Protein AF-A0A973TLQ4-F1 (afdb_monomer)

Radius of gyration: 12.77 Å; Cα contacts (8 Å, |Δi|>4): 115; chains: 1; bounding box: 30×27×31 Å

Mean predicted aligned error: 2.44 Å

pLDDT: mean 96.25, std 5.54, range [65.5, 98.81]

Secondary structure (DSSP, 8-state):
---HHHHHHHHHHHHHHHHHH--HHHHHHHHHHHHHHHHHHHTTTTGGGGGSHHHHHHHHIIIIIHHHHHTTTSGGGGTTHHHHHHHHHHHHHTT-TTSS---

Sequence (103 aa):
MTDAREVIDFWLQAGPKKWFRGGAAFDRECDARFGAAHVEAASRKFDDWMSSADGALALLILLDQIPRNIYRGTAHMFATDPLALSFAKQAVDAGFDTQVDPA

Foldseek 3Di:
DDDLVNQVVVVVVCDPCCQVPPDPVNLVVLCVPQVVVLVCLLVVVLVVLLVALSSLVSSLCSQQRNLCSNVPPDPSNCVRVVVSVVSVVSCVVVVSVVVDDPD

Nearest PDB structures (foldseek):
  2i6h-assembly1_B  TM=9.835E-01  e=3.245E-07  Agrobacterium fabrum str. C58
  2pfd-assembly1_A  TM=3.817E-01  e=8.406E+00  Rattus norvegicus

Structure (mmCIF, N/CA/C/O backbone):
data_AF-A0A973TLQ4-F1
#
_entry.id   AF-A0A973TLQ4-F1
#
loop_
_atom_site.group_PDB
_atom_site.id
_atom_site.type_symbol
_atom_site.label_atom_id
_atom_site.label_alt_id
_atom_site.label_comp_id
_atom_site.label_asym_id
_atom_site.label_entity_id
_atom_site.label_seq_id
_atom_site.pdbx_PDB_ins_code
_atom_site.Cartn_x
_atom_site.Cartn_y
_atom_site.Cartn_z
_atom_site.occupancy
_atom_site.B_iso_or_equiv
_atom_site.auth_seq_id
_atom_site.auth_comp_id
_atom_site.auth_asym_id
_atom_site.auth_atom_id
_atom_site.pdbx_PDB_model_num
ATOM 1 N N . MET A 1 1 ? 11.515 8.061 9.951 1.00 67.56 1 MET A N 1
ATOM 2 C CA . MET A 1 1 ? 10.391 7.123 10.128 1.00 67.56 1 MET A CA 1
ATOM 3 C C . MET A 1 1 ? 9.357 7.524 9.105 1.00 67.56 1 MET A C 1
ATOM 5 O O . MET A 1 1 ? 9.094 8.717 9.022 1.00 67.56 1 MET A O 1
ATOM 9 N N . THR A 1 2 ? 8.890 6.584 8.290 1.00 86.69 2 THR A N 1
ATOM 10 C CA . THR A 1 2 ? 7.854 6.847 7.282 1.00 86.69 2 THR A CA 1
ATOM 11 C C . THR A 1 2 ? 6.513 7.042 7.979 1.00 86.69 2 THR A C 1
ATOM 13 O O . THR A 1 2 ? 6.196 6.292 8.900 1.00 86.69 2 THR A O 1
ATOM 16 N N . ASP A 1 3 ? 5.755 8.047 7.552 1.00 93.88 3 ASP A N 1
ATOM 17 C CA . ASP A 1 3 ? 4.413 8.348 8.060 1.00 93.88 3 ASP A CA 1
ATOM 18 C C . ASP A 1 3 ? 3.335 7.875 7.067 1.00 93.88 3 ASP A C 1
ATOM 20 O O . ASP A 1 3 ? 3.567 7.862 5.855 1.00 93.88 3 ASP A O 1
ATOM 24 N N . ALA A 1 4 ? 2.149 7.495 7.554 1.00 96.81 4 ALA A N 1
ATOM 25 C CA . ALA A 1 4 ? 1.050 7.037 6.699 1.00 96.81 4 ALA A CA 1
ATOM 26 C C . ALA A 1 4 ? 0.638 8.101 5.670 1.00 96.81 4 ALA A C 1
ATOM 28 O O . ALA A 1 4 ? 0.407 7.788 4.499 1.00 96.81 4 ALA A O 1
ATOM 29 N N . ARG A 1 5 ? 0.610 9.373 6.079 1.00 96.19 5 ARG A N 1
ATOM 30 C CA . ARG A 1 5 ? 0.247 10.494 5.214 1.00 96.19 5 ARG A CA 1
ATOM 31 C C . ARG A 1 5 ? 1.255 10.691 4.090 1.00 96.19 5 ARG A C 1
ATOM 33 O O . ARG A 1 5 ? 0.856 10.949 2.961 1.00 96.19 5 ARG A O 1
ATOM 40 N N . GLU A 1 6 ? 2.544 10.498 4.370 1.00 97.50 6 GLU A N 1
ATOM 41 C CA . GLU A 1 6 ? 3.605 10.576 3.359 1.00 97.50 6 GLU A CA 1
ATOM 42 C C . GLU A 1 6 ? 3.393 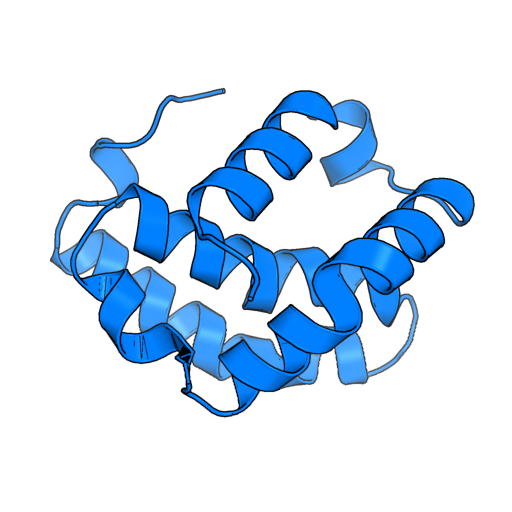9.548 2.235 1.00 97.50 6 GLU A C 1
ATOM 44 O O . GLU A 1 6 ? 3.553 9.874 1.056 1.00 97.50 6 GLU A O 1
ATOM 49 N N . VAL A 1 7 ? 2.996 8.320 2.589 1.00 98.19 7 VAL A N 1
ATOM 50 C CA . VAL A 1 7 ? 2.700 7.248 1.624 1.00 98.19 7 VAL A CA 1
ATOM 51 C C . VAL A 1 7 ? 1.505 7.624 0.746 1.00 98.19 7 VAL A C 1
ATOM 53 O O . VAL A 1 7 ? 1.581 7.517 -0.481 1.00 98.19 7 VAL A O 1
ATOM 56 N N . ILE A 1 8 ? 0.414 8.082 1.366 1.00 97.44 8 ILE A N 1
ATOM 57 C CA . ILE A 1 8 ? -0.823 8.453 0.665 1.00 97.44 8 ILE A CA 1
ATOM 58 C C . ILE A 1 8 ? -0.578 9.646 -0.257 1.00 97.44 8 ILE A C 1
ATOM 60 O O . ILE A 1 8 ? -0.904 9.574 -1.440 1.00 97.44 8 ILE A O 1
ATOM 64 N N . ASP A 1 9 ? 0.038 10.717 0.248 1.00 97.00 9 ASP A N 1
ATOM 65 C CA . ASP A 1 9 ? 0.288 11.935 -0.524 1.00 97.00 9 ASP A CA 1
ATOM 66 C C . ASP A 1 9 ? 1.191 11.641 -1.731 1.00 97.00 9 ASP A C 1
ATOM 68 O O . ASP A 1 9 ? 0.909 12.100 -2.840 1.00 97.00 9 ASP A O 1
ATOM 72 N N . PHE A 1 10 ? 2.236 10.821 -1.557 1.00 97.50 10 PHE A N 1
ATOM 73 C CA . PHE A 1 10 ? 3.063 10.359 -2.674 1.00 97.50 10 PHE A CA 1
ATOM 74 C C . PHE A 1 10 ? 2.233 9.614 -3.722 1.00 97.50 10 PHE A C 1
ATOM 76 O O . PHE A 1 10 ? 2.365 9.873 -4.923 1.00 97.50 10 PHE A O 1
ATOM 83 N N . TRP A 1 11 ? 1.386 8.683 -3.278 1.00 97.25 11 TRP A N 1
ATOM 84 C CA . TRP A 1 11 ? 0.591 7.863 -4.180 1.00 97.25 11 TRP A CA 1
ATOM 85 C C . TRP A 1 11 ? -0.426 8.712 -4.946 1.00 97.25 11 TRP A C 1
ATOM 87 O O . TRP A 1 11 ? -0.476 8.643 -6.175 1.00 97.25 11 TRP A O 1
ATOM 97 N N . LEU A 1 12 ? -1.159 9.591 -4.261 1.00 95.81 12 LEU A N 1
ATOM 98 C CA . LEU A 1 12 ? -2.117 10.513 -4.875 1.00 95.81 12 LEU A CA 1
ATOM 99 C C . LEU A 1 12 ? -1.449 11.457 -5.882 1.00 95.81 12 LEU A C 1
ATOM 101 O O . LEU A 1 12 ? -1.933 11.600 -7.004 1.00 95.81 12 LEU A O 1
ATOM 105 N N . GLN A 1 13 ? -0.290 12.028 -5.542 1.00 96.06 13 GLN A N 1
ATOM 106 C CA . GLN A 1 13 ? 0.472 12.891 -6.455 1.00 96.06 13 GLN A CA 1
ATOM 107 C C . GLN A 1 13 ? 0.996 12.146 -7.689 1.00 96.06 13 GLN A C 1
ATOM 109 O O . GLN A 1 13 ? 1.133 12.741 -8.761 1.00 96.06 13 GLN A O 1
ATOM 114 N N . ALA A 1 14 ? 1.306 10.851 -7.569 1.00 96.31 14 ALA A N 1
ATOM 115 C CA . ALA A 1 14 ? 1.721 10.034 -8.706 1.00 96.31 14 ALA A CA 1
ATOM 116 C C . ALA A 1 14 ? 0.584 9.869 -9.733 1.00 96.31 14 ALA A C 1
ATOM 118 O O . ALA A 1 14 ? 0.829 9.916 -10.947 1.00 96.31 14 ALA A O 1
ATOM 119 N N . GLY A 1 15 ? -0.642 9.713 -9.232 1.00 95.56 15 GLY A N 1
ATOM 120 C CA . GLY A 1 15 ? -1.882 9.670 -9.992 1.00 95.56 15 GLY A CA 1
ATOM 121 C C . GLY A 1 15 ? -2.082 8.425 -10.875 1.00 95.56 15 GLY A C 1
ATOM 122 O O . GLY A 1 15 ? -1.148 7.649 -11.130 1.00 95.56 15 GLY A O 1
ATOM 123 N N . PRO A 1 16 ? -3.294 8.260 -11.443 1.00 94.38 16 PRO A N 1
ATOM 124 C CA . PRO A 1 16 ? -3.725 7.036 -12.129 1.00 94.38 16 PRO A CA 1
ATOM 125 C C . PRO A 1 16 ? -2.788 6.570 -13.244 1.00 94.38 16 PRO A C 1
ATOM 127 O O . PRO A 1 16 ? -2.567 5.376 -13.449 1.00 94.38 16 PRO A O 1
ATOM 130 N N . LYS A 1 17 ? -2.177 7.513 -13.971 1.00 94.75 17 LYS A N 1
ATOM 131 C CA . LYS A 1 17 ? -1.237 7.183 -15.047 1.00 94.75 17 LYS A CA 1
ATOM 132 C C . LYS A 1 17 ? -0.042 6.380 -14.525 1.00 94.75 17 LYS A C 1
ATOM 134 O O . LYS A 1 17 ? 0.355 5.419 -15.184 1.00 94.75 17 LYS A O 1
ATOM 139 N N . LYS A 1 18 ? 0.528 6.761 -13.377 1.00 95.06 18 LYS A N 1
ATOM 140 C CA . LYS A 1 18 ? 1.654 6.042 -12.767 1.00 95.06 18 LYS A CA 1
ATOM 141 C C . LYS A 1 18 ? 1.190 4.777 -12.047 1.00 95.06 18 LYS A C 1
ATOM 143 O O . LYS A 1 18 ? 1.892 3.778 -12.157 1.00 95.06 18 LYS A O 1
ATOM 148 N N . TRP A 1 19 ? 0.008 4.777 -11.426 1.00 94.06 19 TRP A N 1
ATOM 149 C CA . TRP A 1 19 ? -0.547 3.582 -10.769 1.00 94.06 19 TRP A CA 1
ATOM 150 C C . TRP A 1 19 ? -0.678 2.408 -11.742 1.00 94.06 19 TRP A C 1
ATOM 152 O O . TRP A 1 19 ? -0.221 1.307 -11.458 1.00 94.06 19 TRP A O 1
ATOM 162 N N . PHE A 1 20 ? -1.239 2.655 -12.931 1.00 90.81 20 PHE A N 1
ATOM 163 C CA . PHE A 1 20 ? -1.534 1.579 -13.881 1.00 90.81 20 PHE A CA 1
ATOM 164 C C . PHE A 1 20 ? -0.404 1.273 -14.863 1.00 90.81 20 PHE A C 1
ATOM 166 O O . PHE A 1 20 ? -0.297 0.144 -15.336 1.00 90.81 20 PHE A O 1
ATOM 173 N N . ARG A 1 21 ? 0.418 2.266 -15.232 1.00 88.94 21 ARG A N 1
ATOM 174 C CA . ARG A 1 21 ? 1.467 2.079 -16.255 1.00 88.94 21 ARG A CA 1
ATOM 175 C C . ARG A 1 21 ? 2.878 2.030 -15.688 1.00 88.94 21 ARG A C 1
ATOM 177 O O . ARG A 1 21 ? 3.757 1.517 -16.375 1.00 88.94 21 ARG A O 1
ATOM 184 N N . GLY A 1 22 ? 3.085 2.539 -14.473 1.00 86.81 22 GLY A N 1
ATOM 185 C CA . GLY A 1 22 ? 4.377 2.572 -13.792 1.00 86.81 22 GLY A CA 1
ATOM 186 C C . GLY A 1 22 ? 5.541 2.929 -14.718 1.00 86.81 22 GLY A C 1
ATOM 187 O O . GLY A 1 22 ? 5.467 3.867 -15.517 1.00 86.81 22 GLY A O 1
ATOM 188 N N . GLY A 1 23 ? 6.614 2.151 -14.605 1.00 94.00 23 GLY A N 1
ATOM 189 C CA . GLY A 1 23 ? 7.793 2.216 -15.460 1.00 94.00 23 GLY A CA 1
ATOM 190 C C . GLY A 1 23 ? 9.065 2.318 -14.632 1.00 94.00 23 GLY A C 1
ATOM 191 O O . GLY A 1 23 ? 9.035 2.774 -13.494 1.00 94.00 23 GLY A O 1
ATOM 192 N N . ALA A 1 24 ? 10.203 1.956 -15.226 1.00 96.50 24 ALA A N 1
ATOM 193 C CA . ALA A 1 24 ? 11.460 1.792 -14.494 1.00 96.50 24 ALA A CA 1
ATOM 194 C C . ALA A 1 24 ? 11.886 3.026 -13.672 1.00 96.50 24 ALA A C 1
ATOM 196 O O . ALA A 1 24 ? 12.541 2.884 -12.647 1.00 96.50 24 ALA A O 1
ATOM 197 N N . ALA A 1 25 ? 11.535 4.240 -14.111 1.00 97.06 25 ALA A N 1
ATOM 198 C CA . ALA A 1 25 ? 11.801 5.453 -13.340 1.00 97.06 25 ALA A CA 1
ATOM 199 C C . ALA A 1 25 ? 10.940 5.546 -12.071 1.00 97.06 25 ALA A C 1
ATOM 201 O O . ALA A 1 25 ? 11.470 5.858 -11.010 1.00 97.06 25 ALA A O 1
ATOM 202 N N . PHE A 1 26 ? 9.644 5.246 -12.176 1.00 97.94 26 PHE A N 1
ATOM 203 C CA . PHE A 1 26 ? 8.735 5.257 -11.033 1.00 97.94 26 PHE A CA 1
ATOM 204 C C . PHE A 1 26 ? 9.002 4.080 -10.094 1.00 97.94 26 PHE A C 1
ATOM 206 O O . PHE A 1 26 ? 9.010 4.265 -8.888 1.00 97.94 26 PHE A O 1
ATOM 213 N N . ASP A 1 27 ? 9.330 2.903 -10.631 1.00 98.12 27 ASP A N 1
ATOM 214 C CA . ASP A 1 27 ? 9.689 1.734 -9.823 1.00 98.12 27 ASP A CA 1
ATOM 215 C C . ASP A 1 27 ? 10.914 2.021 -8.933 1.00 98.12 27 ASP A C 1
ATOM 217 O O . ASP A 1 27 ? 10.891 1.730 -7.739 1.00 98.12 27 ASP A O 1
ATOM 221 N N . ARG A 1 28 ? 11.948 2.681 -9.481 1.00 98.25 28 ARG A N 1
ATOM 222 C CA . ARG A 1 28 ? 13.111 3.142 -8.699 1.00 98.25 28 ARG A CA 1
ATOM 223 C C . ARG A 1 28 ? 12.751 4.204 -7.664 1.00 98.25 28 ARG A C 1
ATOM 225 O O . ARG A 1 28 ? 13.348 4.231 -6.596 1.00 98.25 28 ARG A O 1
ATOM 232 N N . GLU A 1 29 ? 11.815 5.095 -7.985 1.00 98.19 29 GLU A N 1
ATOM 233 C CA . GLU A 1 29 ? 11.333 6.109 -7.044 1.00 98.19 29 GLU A CA 1
ATOM 234 C C . GLU A 1 29 ? 10.576 5.462 -5.871 1.00 98.19 29 GLU A C 1
ATOM 236 O O . GLU A 1 29 ? 10.827 5.815 -4.720 1.00 98.19 29 GLU A O 1
ATOM 241 N N . CYS A 1 30 ? 9.713 4.478 -6.149 1.00 98.38 30 CYS A N 1
ATOM 242 C CA . CYS A 1 30 ? 9.021 3.683 -5.134 1.00 98.38 30 CYS A CA 1
ATOM 243 C C . CYS A 1 30 ? 10.007 2.941 -4.227 1.00 98.38 30 CYS A C 1
ATOM 245 O O . CYS A 1 30 ? 9.848 2.983 -3.011 1.00 98.38 30 CYS A O 1
ATOM 247 N N . ASP A 1 31 ? 11.031 2.303 -4.799 1.00 98.25 31 ASP A N 1
ATOM 248 C CA . ASP A 1 31 ? 12.041 1.569 -4.028 1.00 98.25 31 ASP A CA 1
ATOM 249 C C . ASP A 1 31 ? 12.852 2.506 -3.128 1.00 98.25 31 ASP A C 1
ATOM 251 O O . ASP A 1 31 ? 12.923 2.312 -1.914 1.00 98.25 31 ASP A O 1
ATOM 255 N N . ALA A 1 32 ? 13.363 3.602 -3.696 1.00 98.06 32 ALA A N 1
ATOM 256 C CA . ALA A 1 32 ? 14.164 4.572 -2.958 1.00 98.06 32 ALA A CA 1
ATOM 257 C C . ALA A 1 32 ? 13.409 5.213 -1.782 1.00 98.06 32 ALA A C 1
ATOM 259 O O . ALA A 1 32 ? 14.023 5.512 -0.759 1.00 98.06 32 ALA A O 1
ATOM 260 N N . ARG A 1 33 ? 12.096 5.444 -1.919 1.00 98.00 33 ARG A N 1
ATOM 261 C CA . ARG A 1 33 ? 11.280 6.070 -0.866 1.00 98.00 33 ARG A CA 1
ATOM 262 C C . ARG A 1 33 ? 10.688 5.067 0.121 1.00 98.00 33 ARG A C 1
ATOM 264 O O . ARG A 1 33 ? 10.686 5.331 1.318 1.00 98.00 33 ARG A O 1
ATOM 271 N N . PHE A 1 34 ? 10.185 3.933 -0.365 1.00 98.62 34 PHE A N 1
ATOM 272 C CA . PHE A 1 34 ? 9.313 3.049 0.414 1.00 98.62 34 PHE A CA 1
ATOM 273 C C . PHE A 1 34 ? 9.782 1.595 0.484 1.00 98.62 34 PHE A C 1
ATOM 275 O O . PHE A 1 34 ? 9.111 0.799 1.134 1.00 98.62 34 PHE A O 1
ATOM 282 N N . GLY A 1 35 ? 10.932 1.228 -0.093 1.00 98.19 35 GLY A N 1
ATOM 283 C CA . GLY A 1 35 ? 11.473 -0.132 0.025 1.00 98.19 35 GLY A CA 1
ATOM 284 C C . GLY A 1 35 ? 11.689 -0.552 1.485 1.00 98.19 35 GLY A C 1
ATOM 285 O O . GLY A 1 35 ? 11.268 -1.632 1.896 1.00 98.19 35 GLY A O 1
ATOM 286 N N . ALA A 1 36 ? 12.250 0.337 2.312 1.00 98.25 36 ALA A N 1
ATOM 287 C CA . ALA A 1 36 ? 12.404 0.084 3.746 1.00 98.25 36 ALA A CA 1
ATOM 288 C C . ALA A 1 36 ? 11.048 -0.003 4.471 1.00 98.25 36 ALA A C 1
ATOM 290 O O . ALA A 1 36 ? 10.814 -0.948 5.221 1.00 98.25 36 ALA A O 1
ATOM 291 N N . ALA A 1 37 ? 10.134 0.935 4.200 1.00 98.56 37 ALA A N 1
ATOM 292 C CA . ALA A 1 37 ? 8.802 0.958 4.807 1.00 98.56 37 ALA A CA 1
ATOM 293 C C . ALA A 1 37 ? 7.972 -0.286 4.446 1.00 98.56 37 ALA A C 1
ATOM 295 O O . ALA A 1 37 ? 7.267 -0.820 5.297 1.00 98.56 37 ALA A O 1
ATOM 296 N N . HIS A 1 38 ? 8.099 -0.794 3.217 1.00 98.69 38 HIS A N 1
ATOM 297 C CA . HIS A 1 38 ? 7.499 -2.057 2.795 1.00 98.69 38 HIS A CA 1
ATOM 298 C C . HIS A 1 38 ? 7.975 -3.226 3.670 1.00 98.69 38 HIS A C 1
ATOM 300 O O . HIS A 1 38 ? 7.155 -3.995 4.168 1.00 98.69 38 HIS A O 1
ATOM 306 N N . VAL A 1 39 ? 9.286 -3.338 3.914 1.00 98.38 39 VAL A N 1
ATOM 307 C CA . VAL A 1 39 ? 9.852 -4.395 4.771 1.00 98.38 39 VAL A CA 1
ATOM 308 C C . VAL A 1 39 ? 9.373 -4.260 6.221 1.00 98.38 39 VAL A C 1
ATOM 310 O O . VAL A 1 39 ? 9.078 -5.264 6.875 1.00 98.38 39 VAL A O 1
ATOM 313 N N . GLU A 1 40 ? 9.258 -3.033 6.732 1.00 98.50 40 GLU A N 1
ATOM 314 C CA . GLU A 1 40 ? 8.728 -2.775 8.075 1.00 98.50 40 GLU A CA 1
ATOM 315 C C . GLU A 1 40 ? 7.242 -3.136 8.196 1.00 98.50 40 GLU A C 1
ATOM 317 O O . GLU A 1 40 ? 6.863 -3.823 9.150 1.00 98.50 40 GLU A O 1
ATOM 322 N N . ALA A 1 41 ? 6.425 -2.776 7.202 1.00 98.50 41 ALA A N 1
ATOM 323 C CA . ALA A 1 41 ? 5.020 -3.172 7.116 1.00 98.50 41 ALA A CA 1
ATOM 324 C C . ALA A 1 41 ? 4.871 -4.701 7.025 1.00 98.50 41 ALA A C 1
ATOM 326 O O . ALA A 1 41 ? 4.081 -5.297 7.758 1.00 98.50 41 ALA A O 1
ATOM 327 N N . ALA A 1 42 ? 5.680 -5.359 6.187 1.00 98.44 42 ALA A N 1
ATOM 328 C CA . ALA A 1 42 ? 5.702 -6.817 6.048 1.00 98.44 42 ALA A CA 1
ATOM 329 C C . ALA A 1 42 ? 6.111 -7.523 7.354 1.00 98.44 42 ALA A C 1
ATOM 331 O O . ALA A 1 42 ? 5.671 -8.639 7.626 1.00 98.44 42 ALA A O 1
ATOM 332 N N . SER A 1 43 ? 6.907 -6.844 8.186 1.00 98.25 43 SER A N 1
ATOM 333 C CA . SER A 1 43 ? 7.309 -7.290 9.524 1.00 98.25 43 SER A CA 1
ATOM 334 C C . SER A 1 43 ? 6.320 -6.892 10.627 1.00 98.25 43 SER A C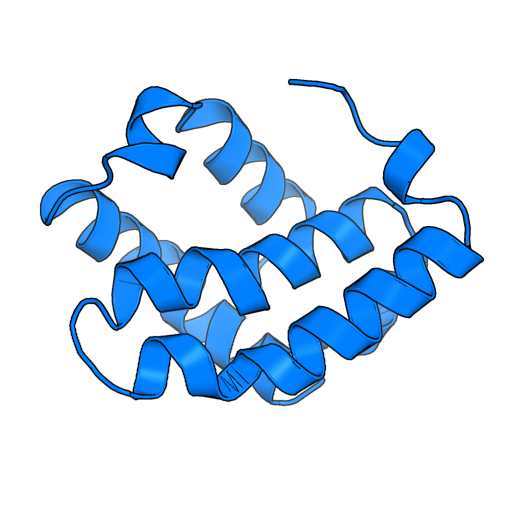 1
ATOM 336 O O . SER A 1 43 ? 6.668 -6.998 11.803 1.00 98.25 43 SER A O 1
ATOM 338 N N . ARG A 1 44 ? 5.103 -6.446 10.274 1.00 98.00 44 ARG A N 1
ATOM 339 C CA . ARG A 1 44 ? 4.014 -6.103 11.211 1.00 98.00 44 ARG A CA 1
AT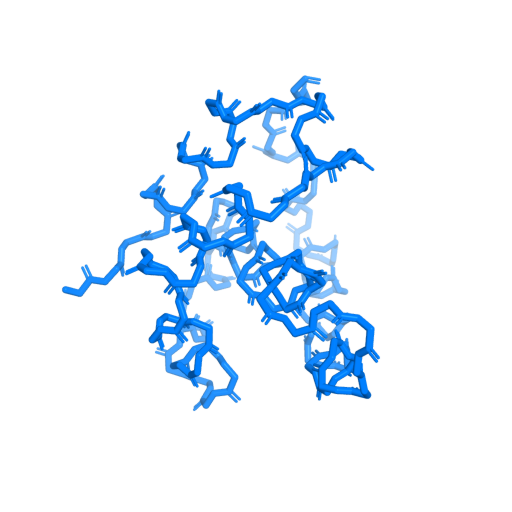OM 340 C C . ARG A 1 44 ? 4.321 -4.914 12.137 1.00 98.00 44 ARG A C 1
ATOM 342 O O . ARG A 1 44 ? 3.710 -4.772 13.192 1.00 98.00 44 ARG A O 1
ATOM 349 N N . LYS A 1 45 ? 5.274 -4.045 11.773 1.00 98.19 45 LYS A N 1
ATOM 350 C CA . LYS A 1 45 ? 5.643 -2.879 12.601 1.00 98.19 45 LYS A CA 1
ATOM 351 C C . LYS A 1 45 ? 4.639 -1.724 12.546 1.00 98.19 45 LYS A C 1
ATOM 353 O O . LYS A 1 45 ? 4.705 -0.859 13.408 1.00 98.19 45 LYS A O 1
ATOM 358 N N . PHE A 1 46 ? 3.756 -1.711 11.548 1.00 98.19 46 PHE A N 1
ATOM 359 C CA . PHE A 1 46 ? 2.749 -0.664 11.330 1.00 98.19 46 PHE A CA 1
ATOM 360 C C . PHE A 1 46 ? 1.318 -1.174 11.551 1.00 98.19 46 PHE A C 1
ATOM 362 O O . PHE A 1 46 ? 0.369 -0.617 11.009 1.00 98.19 46 PHE A O 1
ATOM 369 N N . ASP A 1 47 ? 1.133 -2.258 12.311 1.00 98.19 47 ASP A N 1
ATOM 370 C CA . ASP A 1 47 ? -0.202 -2.806 12.601 1.00 98.19 47 ASP A CA 1
ATOM 371 C C . ASP A 1 47 ? -1.133 -1.769 13.266 1.00 98.19 47 ASP A C 1
ATOM 373 O O . ASP A 1 47 ? -2.346 -1.804 13.071 1.00 98.19 47 ASP A O 1
ATOM 377 N N . ASP A 1 48 ? -0.574 -0.821 14.021 1.00 97.88 48 ASP A N 1
ATOM 378 C CA . ASP A 1 48 ? -1.289 0.282 14.669 1.00 97.88 48 ASP A CA 1
ATOM 379 C C . ASP A 1 48 ? -1.924 1.270 13.676 1.00 97.88 48 ASP A C 1
ATOM 381 O O . ASP A 1 48 ? -2.901 1.947 14.015 1.00 97.88 48 ASP A O 1
ATOM 385 N N . TRP A 1 49 ? -1.451 1.311 12.426 1.00 98.19 49 TRP A N 1
ATOM 386 C CA . TRP A 1 49 ? -2.050 2.134 11.373 1.00 98.19 49 TRP A CA 1
ATOM 387 C C . TRP A 1 49 ? -3.471 1.682 11.015 1.00 98.19 49 TRP A C 1
ATOM 389 O O . TRP A 1 49 ? -4.271 2.501 10.564 1.00 98.19 49 TRP A O 1
ATOM 399 N N . MET A 1 50 ? -3.850 0.435 11.324 1.00 98.12 50 MET A N 1
ATOM 400 C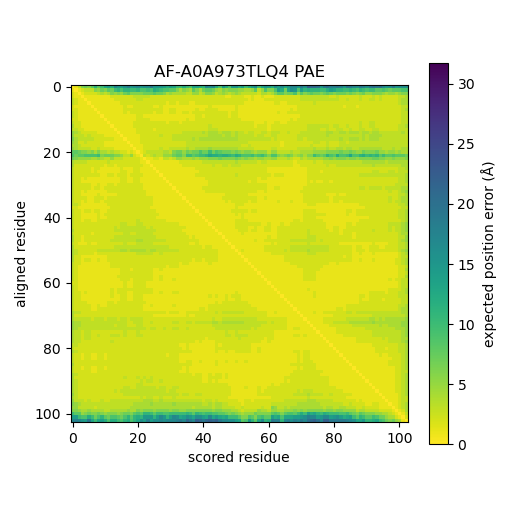 CA . MET A 1 50 ? -5.238 -0.033 11.201 1.00 98.12 50 MET A CA 1
ATOM 401 C C . MET A 1 50 ? -6.219 0.598 12.201 1.00 98.12 50 MET A C 1
ATOM 403 O O . MET A 1 50 ? -7.372 0.185 12.273 1.00 98.12 50 MET A O 1
ATOM 407 N N . SER A 1 51 ? -5.808 1.608 12.966 1.00 97.62 51 SER A N 1
ATOM 408 C CA . SER A 1 51 ? -6.708 2.420 13.792 1.00 97.62 51 SER A CA 1
ATOM 409 C C . SER A 1 51 ? -7.430 3.537 13.021 1.00 97.62 51 SER A C 1
ATOM 411 O O . SER A 1 51 ? -8.277 4.217 13.601 1.00 97.62 51 SER A O 1
ATOM 413 N N . SER A 1 52 ? -7.125 3.743 11.732 1.00 98.00 52 SER A N 1
ATOM 414 C CA . SER A 1 52 ? -7.731 4.796 10.903 1.00 98.00 52 SER A CA 1
ATOM 415 C C . SER A 1 52 ? -7.847 4.403 9.427 1.00 98.00 52 SER A C 1
ATOM 417 O O . SER A 1 52 ? -7.127 3.522 8.955 1.00 98.00 52 SER A O 1
ATOM 419 N N . ALA A 1 53 ? -8.712 5.100 8.683 1.00 97.94 53 ALA A N 1
ATOM 420 C CA . ALA A 1 53 ? -8.885 4.872 7.249 1.00 97.94 53 ALA A CA 1
ATOM 421 C C . ALA A 1 53 ? -7.632 5.218 6.427 1.00 97.94 53 ALA A C 1
ATOM 423 O O . ALA A 1 53 ? -7.206 4.418 5.594 1.00 97.94 53 ALA A O 1
ATOM 424 N N . ASP A 1 54 ? -6.990 6.354 6.719 1.00 97.56 54 ASP A N 1
ATOM 425 C CA . ASP A 1 54 ? -5.729 6.750 6.081 1.00 97.56 54 ASP A CA 1
ATOM 426 C C . ASP A 1 54 ? -4.620 5.724 6.367 1.00 97.56 54 ASP A C 1
ATOM 428 O O . ASP A 1 54 ? -3.935 5.264 5.453 1.00 97.56 54 ASP A O 1
ATOM 432 N N . GLY A 1 55 ? -4.470 5.294 7.622 1.00 98.19 55 GLY A N 1
ATOM 433 C CA . GLY A 1 55 ? -3.467 4.291 7.980 1.00 98.19 55 GLY A CA 1
ATOM 434 C C . GLY A 1 55 ? -3.706 2.937 7.299 1.00 98.19 55 GLY A C 1
ATOM 435 O O . GLY A 1 55 ? -2.759 2.326 6.796 1.00 98.19 55 GLY A O 1
ATOM 436 N N . ALA A 1 56 ? -4.967 2.507 7.188 1.00 98.50 56 ALA A N 1
ATOM 437 C CA . ALA A 1 56 ? -5.339 1.314 6.434 1.00 98.50 56 ALA A CA 1
ATOM 438 C C . ALA A 1 56 ? -4.975 1.436 4.946 1.00 98.50 56 ALA A C 1
ATOM 440 O O . ALA A 1 56 ? -4.357 0.531 4.381 1.00 98.50 56 ALA A O 1
ATOM 441 N N . LEU A 1 57 ? -5.293 2.570 4.314 1.00 98.38 57 LEU A N 1
ATOM 442 C CA . LEU A 1 57 ? -4.933 2.832 2.921 1.00 98.38 57 LEU A CA 1
ATOM 443 C C . LEU A 1 57 ? -3.411 2.813 2.717 1.00 98.38 57 LEU A C 1
ATOM 445 O O . LEU A 1 57 ? -2.924 2.193 1.770 1.00 98.38 57 LEU A O 1
ATOM 449 N N . ALA A 1 58 ? -2.6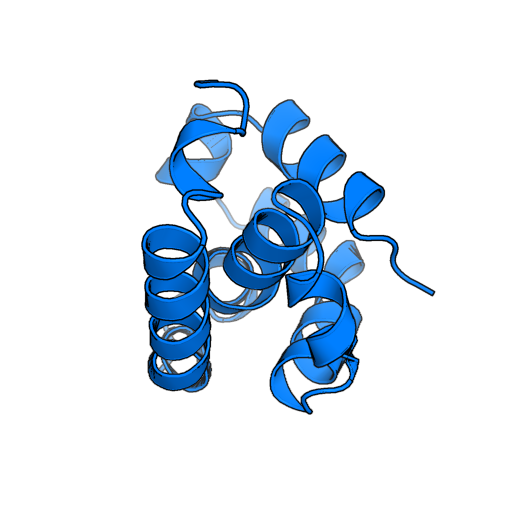49 3.435 3.618 1.00 98.44 58 ALA A N 1
ATOM 450 C CA . ALA A 1 58 ? -1.191 3.444 3.553 1.00 98.44 58 ALA A CA 1
ATOM 451 C C . ALA A 1 58 ? -0.596 2.028 3.663 1.00 98.44 58 ALA A C 1
ATOM 453 O O . ALA A 1 58 ? 0.304 1.682 2.894 1.00 98.44 58 ALA A O 1
ATOM 454 N N . LEU A 1 59 ? -1.132 1.178 4.549 1.00 98.69 59 LEU A N 1
ATOM 455 C CA . LEU A 1 59 ? -0.746 -0.236 4.639 1.00 98.69 59 LEU A CA 1
ATOM 456 C C . LEU A 1 59 ? -1.012 -0.985 3.330 1.00 98.69 59 LEU A C 1
ATOM 458 O O . LEU A 1 59 ? -0.143 -1.723 2.865 1.00 98.6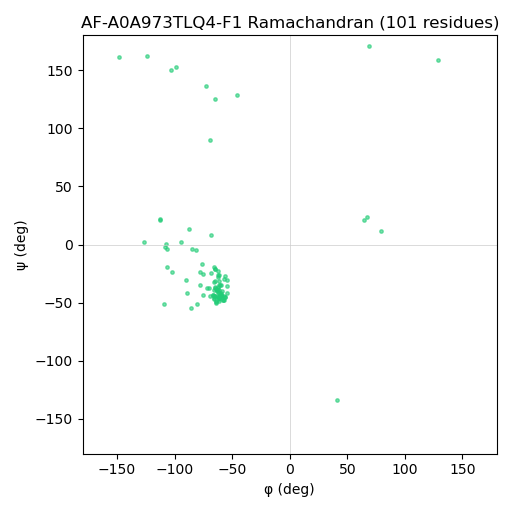9 59 LEU A O 1
ATOM 462 N N . LEU A 1 60 ? -2.178 -0.782 2.709 1.00 98.69 60 LEU A N 1
ATOM 463 C CA . LEU A 1 60 ? -2.499 -1.407 1.423 1.00 98.69 60 LEU A CA 1
ATOM 464 C C . LEU A 1 60 ? -1.558 -0.932 0.312 1.00 98.69 60 LEU A C 1
ATOM 466 O O . LEU A 1 60 ? -1.090 -1.747 -0.480 1.00 98.69 60 LEU A O 1
ATOM 470 N N . ILE A 1 61 ? -1.197 0.351 0.279 1.00 98.50 61 ILE A N 1
ATOM 471 C CA . ILE A 1 61 ? -0.204 0.855 -0.677 1.00 98.50 61 ILE A CA 1
ATOM 472 C C . ILE A 1 61 ? 1.151 0.169 -0.444 1.00 98.50 61 ILE A C 1
ATOM 474 O O . ILE A 1 61 ? 1.737 -0.355 -1.392 1.00 98.50 61 ILE A O 1
ATOM 478 N N . LEU A 1 62 ? 1.635 0.109 0.800 1.00 98.75 62 LEU A N 1
ATOM 479 C CA . LEU A 1 62 ? 2.930 -0.498 1.127 1.00 98.75 62 LEU A CA 1
ATOM 480 C C . LEU A 1 62 ? 2.979 -2.011 0.879 1.00 98.75 62 LEU A C 1
ATOM 482 O O . LEU A 1 62 ? 4.049 -2.523 0.558 1.00 98.75 62 LEU A O 1
ATOM 486 N N . LEU A 1 63 ? 1.870 -2.734 1.045 1.00 98.81 63 LEU A N 1
ATOM 487 C CA . LEU A 1 63 ? 1.839 -4.202 0.991 1.00 98.81 63 LEU A CA 1
ATOM 488 C C . LEU A 1 63 ? 1.296 -4.768 -0.324 1.00 98.81 63 LEU A C 1
ATOM 490 O O . LEU A 1 63 ? 1.625 -5.896 -0.666 1.00 98.81 63 LEU A O 1
ATOM 494 N N . ASP A 1 64 ? 0.488 -4.019 -1.069 1.00 98.62 64 ASP A N 1
ATOM 495 C CA . ASP A 1 64 ? -0.064 -4.466 -2.351 1.00 98.62 64 ASP A CA 1
ATOM 496 C C . ASP A 1 64 ? 0.569 -3.699 -3.520 1.00 98.62 64 ASP A C 1
ATOM 498 O O . ASP A 1 64 ? 1.116 -4.299 -4.448 1.00 98.62 64 ASP A O 1
ATOM 502 N N . GLN A 1 65 ? 0.587 -2.368 -3.470 1.00 98.19 65 GLN A N 1
ATOM 503 C CA . GLN A 1 65 ? 1.012 -1.566 -4.620 1.00 98.19 65 GLN A CA 1
ATOM 504 C C . GLN A 1 65 ? 2.538 -1.472 -4.759 1.00 98.19 65 GLN A C 1
ATOM 506 O O . GLN A 1 65 ? 3.084 -1.794 -5.816 1.00 98.19 65 GLN A O 1
ATOM 511 N N . ILE A 1 66 ? 3.251 -1.102 -3.693 1.00 98.38 66 ILE A N 1
ATOM 512 C CA . ILE A 1 66 ? 4.714 -0.941 -3.711 1.00 98.38 66 ILE A CA 1
ATOM 513 C C . ILE A 1 66 ? 5.442 -2.215 -4.182 1.00 98.38 66 ILE A C 1
ATOM 515 O O . ILE A 1 66 ? 6.291 -2.094 -5.069 1.00 98.38 66 ILE A O 1
ATOM 519 N N . PRO A 1 67 ? 5.101 -3.440 -3.729 1.00 98.50 67 PRO A N 1
ATOM 520 C CA . PRO A 1 67 ? 5.753 -4.672 -4.193 1.00 98.50 67 PRO A CA 1
ATOM 521 C C . PRO A 1 67 ? 5.616 -4.903 -5.695 1.00 98.50 67 PRO A C 1
ATOM 523 O O . PRO A 1 67 ? 6.552 -5.387 -6.337 1.00 98.50 67 PRO A O 1
ATOM 526 N N . ARG A 1 68 ? 4.478 -4.513 -6.287 1.00 97.88 68 ARG A N 1
ATOM 527 C CA . ARG A 1 68 ? 4.232 -4.637 -7.734 1.00 97.88 68 ARG A CA 1
ATOM 528 C C . ARG A 1 68 ? 5.125 -3.700 -8.554 1.00 97.88 68 ARG A C 1
ATOM 530 O O . ARG A 1 68 ? 5.400 -3.993 -9.721 1.00 97.88 68 ARG A O 1
ATOM 537 N N . ASN A 1 69 ? 5.591 -2.604 -7.954 1.00 98.00 69 ASN A N 1
ATOM 538 C CA . ASN A 1 69 ? 6.569 -1.691 -8.538 1.00 98.00 69 ASN A CA 1
ATOM 539 C C . ASN A 1 69 ? 8.013 -2.153 -8.287 1.00 98.00 69 ASN A C 1
ATOM 541 O O . ASN A 1 69 ? 8.760 -2.332 -9.248 1.00 98.00 69 ASN A O 1
ATOM 545 N N . ILE A 1 70 ? 8.407 -2.380 -7.031 1.00 97.62 70 ILE A N 1
ATOM 546 C CA . ILE A 1 70 ? 9.823 -2.583 -6.661 1.00 97.62 70 ILE A CA 1
ATOM 547 C C . ILE A 1 70 ? 10.341 -3.989 -6.997 1.00 97.62 70 ILE A C 1
ATOM 549 O O . ILE A 1 70 ? 11.533 -4.169 -7.231 1.00 97.62 70 ILE A O 1
ATOM 553 N N . TYR A 1 71 ? 9.450 -4.981 -7.095 1.00 97.44 71 TYR A N 1
ATOM 554 C CA . TYR A 1 71 ? 9.802 -6.372 -7.405 1.00 97.44 71 TYR A CA 1
ATOM 555 C C . TYR A 1 71 ? 9.293 -6.842 -8.770 1.00 97.44 71 TYR A C 1
ATOM 557 O O . TYR A 1 71 ? 9.158 -8.050 -8.994 1.00 97.44 71 TYR A O 1
ATOM 565 N N . ARG A 1 72 ? 9.008 -5.901 -9.682 1.00 94.88 72 ARG A N 1
ATOM 566 C CA . ARG A 1 72 ? 8.381 -6.155 -10.986 1.00 94.88 72 ARG A CA 1
ATOM 567 C C . ARG A 1 72 ? 9.001 -7.352 -11.717 1.00 94.88 72 ARG A C 1
ATOM 569 O O . ARG A 1 72 ? 10.206 -7.411 -11.939 1.00 94.88 72 ARG A O 1
ATOM 576 N N . GLY A 1 73 ? 8.146 -8.275 -12.154 1.00 95.44 73 GLY A N 1
ATOM 577 C CA . GLY A 1 73 ? 8.548 -9.465 -12.907 1.00 95.44 73 GLY A CA 1
ATOM 578 C C . GLY A 1 73 ? 9.119 -10.597 -12.050 1.00 95.44 73 GLY A C 1
ATOM 579 O O . GLY A 1 73 ? 9.664 -11.547 -12.605 1.00 95.44 73 GLY A O 1
ATOM 580 N N . THR A 1 74 ? 8.996 -10.528 -10.722 1.00 97.56 74 THR A N 1
ATOM 581 C CA . THR A 1 74 ? 9.463 -11.579 -9.807 1.00 97.56 74 THR A CA 1
ATOM 582 C C . THR A 1 74 ? 8.339 -12.078 -8.900 1.00 97.56 74 THR A C 1
ATOM 584 O O . THR A 1 74 ? 7.336 -11.398 -8.693 1.00 97.56 74 THR A O 1
ATOM 587 N N . ALA A 1 75 ? 8.527 -13.255 -8.297 1.00 97.69 75 ALA A N 1
ATOM 588 C CA . ALA A 1 75 ? 7.571 -13.813 -7.338 1.00 97.69 75 ALA A CA 1
ATOM 589 C C . ALA A 1 75 ? 7.389 -12.945 -6.076 1.00 97.69 75 ALA A C 1
ATOM 591 O O . ALA A 1 75 ? 6.348 -13.020 -5.428 1.00 97.69 75 ALA A O 1
ATOM 592 N N . HIS A 1 76 ? 8.366 -12.091 -5.743 1.00 96.88 76 HIS A N 1
ATOM 593 C CA . HIS A 1 76 ? 8.304 -11.229 -4.560 1.00 96.88 76 HIS A CA 1
ATOM 594 C C . HIS A 1 76 ? 7.188 -10.177 -4.642 1.00 96.88 76 HIS A C 1
ATOM 596 O O . HIS A 1 76 ? 6.743 -9.704 -3.601 1.00 96.88 76 HIS A O 1
ATOM 602 N N . MET A 1 77 ? 6.666 -9.874 -5.840 1.00 97.62 77 MET A N 1
ATOM 603 C CA . MET A 1 77 ? 5.489 -9.006 -6.004 1.00 97.62 77 MET A CA 1
ATOM 604 C C . MET A 1 77 ? 4.263 -9.503 -5.231 1.00 97.62 77 MET A C 1
ATOM 606 O O . MET A 1 77 ? 3.420 -8.693 -4.873 1.00 97.62 77 MET A O 1
ATOM 610 N N . PHE A 1 78 ? 4.169 -10.816 -5.000 1.00 97.94 78 PHE A N 1
ATOM 611 C CA . PHE A 1 78 ? 3.012 -11.466 -4.381 1.00 97.94 78 PHE A CA 1
ATOM 612 C C . PHE A 1 78 ? 3.279 -11.908 -2.936 1.00 97.94 78 PHE A C 1
ATOM 614 O O . PHE A 1 78 ? 2.392 -12.432 -2.266 1.00 97.94 78 PHE A O 1
ATOM 621 N N . ALA A 1 79 ? 4.508 -11.734 -2.436 1.00 98.44 79 ALA A N 1
ATOM 622 C CA . ALA A 1 79 ? 4.932 -12.293 -1.150 1.00 98.44 79 ALA A CA 1
ATOM 623 C C . ALA A 1 79 ? 4.137 -11.741 0.046 1.00 98.44 79 ALA A C 1
ATOM 625 O O . ALA A 1 79 ? 4.000 -12.415 1.065 1.00 98.44 79 ALA A O 1
ATOM 626 N N . THR A 1 80 ? 3.603 -10.526 -0.082 1.00 98.69 80 THR A N 1
ATOM 627 C CA . THR A 1 80 ? 2.841 -9.830 0.964 1.00 98.69 80 THR A CA 1
ATOM 628 C C . THR A 1 80 ? 1.340 -9.761 0.687 1.00 98.69 80 THR A C 1
ATOM 630 O O . THR A 1 80 ? 0.595 -9.305 1.556 1.00 98.69 80 THR A O 1
ATOM 633 N N . ASP A 1 81 ? 0.866 -10.317 -0.435 1.00 98.75 81 ASP A N 1
ATOM 634 C CA . ASP A 1 81 ? -0.559 -10.342 -0.794 1.00 98.75 81 ASP A CA 1
ATOM 635 C C . ASP A 1 81 ? -1.449 -10.957 0.310 1.00 98.75 81 ASP A C 1
ATOM 637 O O . ASP A 1 81 ? -2.501 -10.384 0.603 1.00 98.75 81 ASP A O 1
ATOM 641 N N . PRO A 1 82 ? -1.069 -12.060 1.001 1.00 98.75 82 PRO A N 1
ATOM 642 C CA . PRO A 1 82 ? -1.892 -12.594 2.089 1.00 98.75 82 PRO A CA 1
ATOM 643 C C . PRO A 1 82 ? -2.075 -11.612 3.255 1.00 98.75 82 PRO A C 1
ATOM 645 O O . PRO A 1 82 ? -3.144 -11.572 3.868 1.00 98.75 82 PRO A O 1
ATOM 648 N N . LEU A 1 83 ? -1.048 -10.812 3.560 1.00 98.75 83 LEU A N 1
ATOM 649 C CA . LEU A 1 83 ? -1.114 -9.803 4.615 1.00 98.75 83 LEU A CA 1
ATOM 650 C C . LEU A 1 83 ? -1.932 -8.590 4.160 1.00 98.75 83 LEU A C 1
ATOM 652 O O . LEU A 1 83 ? -2.802 -8.142 4.905 1.00 98.75 83 LEU A O 1
ATOM 656 N N . ALA A 1 84 ? -1.720 -8.118 2.928 1.00 98.81 84 ALA A N 1
ATOM 657 C CA . ALA A 1 84 ? -2.520 -7.048 2.335 1.00 98.81 84 ALA A CA 1
ATOM 658 C C . ALA A 1 84 ? -4.016 -7.406 2.325 1.00 98.81 84 ALA A C 1
ATOM 660 O O . ALA A 1 84 ? -4.845 -6.612 2.759 1.00 98.81 84 ALA A O 1
ATOM 661 N N . LEU A 1 85 ? -4.365 -8.637 1.933 1.00 98.81 85 LEU A N 1
ATOM 662 C CA . LEU A 1 85 ? -5.746 -9.126 1.948 1.00 98.81 85 LEU A CA 1
ATOM 663 C C . LEU A 1 85 ? -6.342 -9.168 3.363 1.00 98.81 85 LEU A C 1
ATOM 665 O O . LEU A 1 85 ? -7.522 -8.866 3.542 1.00 98.81 85 LEU A O 1
ATOM 669 N N . SER A 1 86 ? -5.549 -9.548 4.368 1.00 98.69 86 SER A N 1
ATOM 670 C CA . SER A 1 86 ? -5.988 -9.540 5.768 1.00 98.69 86 SER A CA 1
ATOM 671 C C . SER A 1 86 ? -6.344 -8.128 6.241 1.00 98.69 86 SER A C 1
ATOM 673 O O . SER A 1 86 ? -7.394 -7.936 6.857 1.00 98.69 86 SER A O 1
ATOM 675 N N . PHE A 1 87 ? -5.511 -7.133 5.925 1.00 98.75 87 PHE A N 1
ATOM 676 C CA . PHE A 1 87 ? -5.797 -5.738 6.264 1.00 98.75 87 PHE A C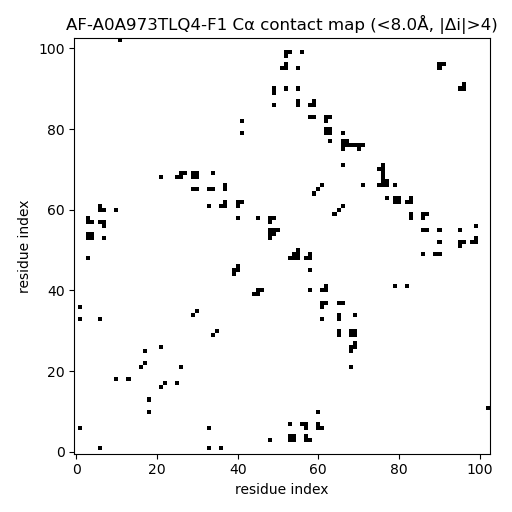A 1
ATOM 677 C C . PHE A 1 87 ? -6.941 -5.153 5.441 1.00 98.75 87 PHE A C 1
ATOM 679 O O . PHE A 1 87 ? -7.769 -4.444 5.999 1.00 98.75 87 PHE A O 1
ATOM 686 N N . ALA A 1 88 ? -7.059 -5.505 4.160 1.00 98.75 88 ALA A N 1
ATOM 687 C CA . ALA A 1 88 ? -8.167 -5.058 3.319 1.00 98.75 88 ALA A CA 1
ATOM 688 C C . ALA A 1 88 ? -9.521 -5.513 3.882 1.00 98.75 88 ALA A C 1
ATOM 690 O O . ALA A 1 88 ? -10.455 -4.721 3.960 1.00 98.75 88 ALA A O 1
ATOM 691 N N . LYS A 1 89 ? -9.618 -6.768 4.338 1.00 98.75 89 LYS A N 1
ATOM 692 C CA . LYS A 1 89 ? -10.829 -7.282 4.997 1.00 98.75 89 LYS A CA 1
ATOM 693 C C . LYS A 1 89 ? -11.152 -6.510 6.273 1.00 98.75 89 LYS A C 1
ATOM 695 O O . LYS A 1 89 ? -12.280 -6.070 6.433 1.00 98.75 89 LYS A O 1
ATOM 700 N N . GLN A 1 90 ? -10.154 -6.285 7.128 1.00 98.56 90 GLN A N 1
ATOM 701 C CA . GLN A 1 90 ? -10.334 -5.496 8.350 1.00 98.56 90 GLN A CA 1
ATOM 702 C C . GLN A 1 90 ? -10.759 -4.052 8.054 1.00 98.56 90 GLN A C 1
ATOM 704 O O . GLN A 1 90 ? -11.605 -3.513 8.758 1.00 98.56 90 GLN A O 1
ATOM 709 N N . ALA A 1 91 ? -10.202 -3.432 7.010 1.00 98.56 91 ALA A N 1
ATOM 710 C CA . ALA A 1 91 ? -10.568 -2.084 6.591 1.00 98.56 91 ALA A CA 1
ATOM 711 C C . ALA A 1 91 ? -12.037 -2.010 6.148 1.00 98.56 91 ALA A C 1
ATOM 713 O O . ALA A 1 91 ? -12.747 -1.102 6.572 1.00 98.56 91 ALA A O 1
ATOM 714 N N . VAL A 1 92 ? -12.501 -2.984 5.359 1.00 98.50 92 VAL A N 1
ATOM 715 C CA . VAL A 1 92 ? -13.909 -3.080 4.939 1.00 98.50 92 VAL A CA 1
ATOM 71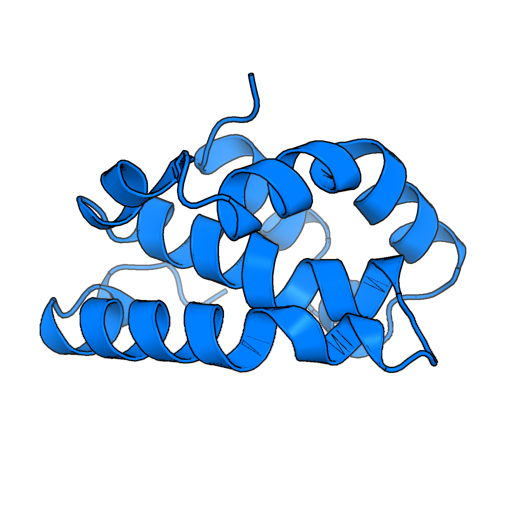6 C C . VAL A 1 92 ? -14.827 -3.361 6.132 1.00 98.50 92 VAL A C 1
ATOM 718 O O . VAL A 1 92 ? -15.843 -2.691 6.290 1.00 98.50 92 VAL A O 1
ATOM 721 N N . ASP A 1 93 ? -14.459 -4.290 7.020 1.00 98.50 93 ASP A N 1
ATOM 722 C CA . ASP A 1 93 ? -15.241 -4.601 8.227 1.00 98.50 93 ASP A CA 1
ATOM 723 C C . ASP A 1 93 ? -15.368 -3.380 9.163 1.00 98.50 93 ASP A 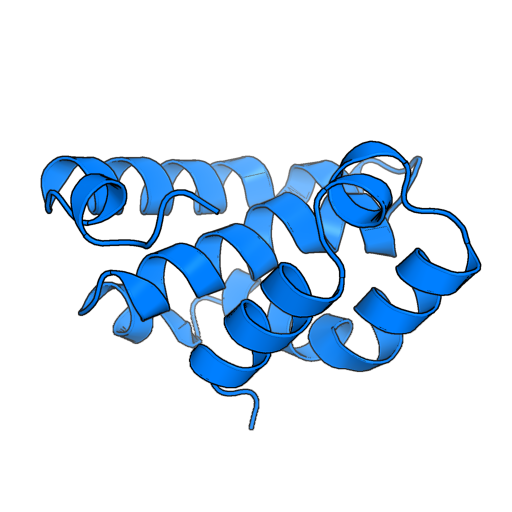C 1
ATOM 725 O O . ASP A 1 93 ? -16.385 -3.210 9.838 1.00 98.50 93 ASP A O 1
ATOM 729 N N . ALA A 1 94 ? -14.355 -2.506 9.182 1.00 97.88 94 ALA A N 1
ATOM 730 C CA . ALA A 1 94 ? -14.350 -1.240 9.917 1.00 97.88 94 ALA A CA 1
ATOM 731 C C . ALA A 1 94 ? -14.999 -0.063 9.152 1.00 97.88 94 ALA A C 1
ATOM 733 O O . ALA A 1 94 ? -15.109 1.036 9.700 1.00 97.88 94 ALA A O 1
ATOM 734 N N . GLY A 1 95 ? -15.420 -0.264 7.898 1.00 98.19 95 GLY A N 1
ATOM 735 C CA . GLY A 1 95 ? -15.993 0.771 7.030 1.00 98.19 95 GLY A CA 1
ATOM 736 C C . GLY A 1 95 ? -15.002 1.864 6.618 1.00 98.19 95 GLY A C 1
ATOM 737 O O . GLY A 1 95 ? -15.403 2.999 6.355 1.00 98.19 95 GLY A O 1
ATOM 738 N N . PHE A 1 96 ? -13.702 1.576 6.633 1.00 98.31 96 PHE A N 1
ATOM 739 C CA . PHE A 1 96 ? -12.651 2.528 6.266 1.00 98.31 96 PHE A CA 1
ATOM 740 C C . PHE A 1 96 ? -12.537 2.748 4.758 1.00 98.31 96 PHE A C 1
ATOM 742 O O . PHE A 1 96 ? -12.125 3.823 4.328 1.00 98.31 96 PHE A O 1
ATOM 749 N N . ASP A 1 97 ? -12.949 1.776 3.951 1.00 96.75 97 ASP A N 1
ATOM 750 C CA . ASP A 1 97 ? -12.984 1.870 2.491 1.00 96.75 97 ASP A CA 1
ATOM 751 C C . ASP A 1 97 ? -13.908 2.991 1.988 1.00 96.75 97 ASP A C 1
ATOM 753 O O . ASP A 1 97 ? -13.663 3.562 0.928 1.00 96.75 97 ASP A O 1
ATOM 757 N N . THR A 1 98 ? -14.923 3.369 2.771 1.00 95.94 98 THR A N 1
ATOM 758 C CA . THR A 1 98 ? -15.852 4.460 2.434 1.00 95.94 98 THR A CA 1
ATOM 759 C C . THR A 1 98 ? -15.467 5.815 3.035 1.00 95.94 98 THR A C 1
ATOM 761 O O . THR A 1 98 ? -16.230 6.771 2.916 1.00 95.94 98 THR A O 1
ATOM 764 N N . GLN A 1 99 ? -14.336 5.900 3.741 1.00 95.62 99 GLN A N 1
ATOM 765 C CA . GLN A 1 99 ? -13.894 7.106 4.461 1.00 95.62 99 GLN A CA 1
ATOM 766 C C . GLN A 1 99 ? -12.697 7.799 3.802 1.00 95.62 99 GLN A C 1
ATOM 768 O O . GLN A 1 99 ? -12.260 8.847 4.274 1.00 95.62 99 GLN A O 1
ATOM 773 N N . VAL A 1 100 ? -12.178 7.225 2.718 1.00 90.88 100 VAL A N 1
ATOM 774 C CA . VAL A 1 100 ? -11.088 7.792 1.921 1.00 90.88 100 VAL A CA 1
ATOM 775 C C . VAL A 1 100 ? -11.640 8.507 0.689 1.00 90.88 100 VAL A C 1
ATOM 777 O O . VAL A 1 100 ? -12.719 8.176 0.198 1.00 90.88 100 VAL A O 1
ATOM 780 N N . ASP A 1 101 ? -10.906 9.503 0.196 1.00 84.69 101 ASP A N 1
ATOM 781 C CA . ASP A 1 101 ? -11.306 10.275 -0.982 1.00 84.69 101 ASP A CA 1
ATOM 782 C C . ASP A 1 101 ? -11.329 9.375 -2.237 1.00 84.69 101 ASP A C 1
ATOM 784 O O . ASP A 1 101 ? -10.316 8.724 -2.533 1.00 84.69 101 ASP A O 1
ATOM 788 N N . PRO A 1 102 ? -12.451 9.297 -2.979 1.00 71.00 102 PRO A N 1
ATOM 789 C CA . PRO A 1 102 ? -12.471 8.677 -4.295 1.00 71.00 102 PRO A CA 1
ATOM 790 C C . PRO A 1 102 ? -11.678 9.552 -5.278 1.00 71.00 102 PRO A C 1
ATOM 792 O O . PRO A 1 102 ? -12.223 10.463 -5.895 1.00 71.00 102 PRO A O 1
ATOM 795 N N . ALA A 1 103 ? -10.378 9.267 -5.379 1.00 65.50 103 ALA A N 1
ATOM 796 C CA . ALA A 1 103 ? -9.420 9.958 -6.245 1.00 65.50 103 ALA A CA 1
ATOM 797 C C . ALA A 1 103 ? -9.843 10.086 -7.722 1.00 65.50 103 ALA A C 1
ATOM 799 O O . ALA A 1 103 ? -10.519 9.169 -8.249 1.00 65.50 103 ALA A O 1
#

Solvent-accessible surface area (backbone atoms only — not comparable to full-atom values): 5744 Å² total; per-residue (Å²): 133,91,51,45,64,58,51,44,53,52,52,61,72,56,33,70,69,40,74,77,62,55,46,76,69,53,22,51,50,48,34,77,74,37,46,68,55,26,54,41,48,76,67,58,73,52,63,73,31,66,80,42,42,63,27,36,52,24,48,40,40,41,31,46,51,43,30,52,42,60,33,60,97,46,76,64,30,56,72,38,41,71,56,26,52,53,49,51,51,52,31,52,78,69,53,25,74,79,68,56,83,88,124